Protein AF-A0A819NRQ3-F1 (afdb_monomer_lite)

Sequence (77 aa):
MIPTACLTEQEEKILQVVDLYEKAAMQAIRIGNFQQAIELLEILTNILTKMERYDRINRLVLCRILLKLFNEDSIAV

Organism: NCBI:txid392033

Secondary structure (DSSP, 8-state):
---HHHHHHHHHHHHHHHHHHHHHHHHHHHTT-HHHHHHHHHHHHHHHHHTT-HHHHHHHHHHHHHHHHHHHHHTT-

Foldseek 3Di:
DPDPVVVVVVVVVLVVVLVVLVVVLVVCVVVVVNVSNVVSLVVSLVSCVVVVVVVVNVVSVVVVVVSVVVVVVVVPD

Structure (mmCIF, N/CA/C/O backbone):
data_AF-A0A819NRQ3-F1
#
_entry.id   AF-A0A819NRQ3-F1
#
loop_
_atom_site.group_PDB
_atom_site.id
_atom_site.type_symbol
_atom_site.label_atom_id
_atom_site.label_alt_id
_atom_site.label_comp_id
_atom_site.label_asym_id
_atom_site.label_entity_id
_atom_site.label_seq_id
_atom_site.pdbx_PDB_ins_code
_atom_site.Cartn_x
_atom_site.Cartn_y
_atom_site.Cartn_z
_atom_site.occupancy
_atom_site.B_iso_or_equiv
_atom_site.auth_seq_id
_atom_site.auth_comp_id
_atom_site.auth_asym_id
_atom_site.auth_atom_id
_atom_site.pdbx_PDB_model_num
ATOM 1 N N . MET A 1 1 ? 17.138 5.980 -30.958 1.00 45.59 1 MET A N 1
ATOM 2 C CA . MET A 1 1 ? 17.119 4.760 -30.125 1.00 45.59 1 MET A CA 1
ATOM 3 C C . MET A 1 1 ? 17.469 5.175 -28.710 1.00 45.59 1 MET A C 1
ATOM 5 O O . MET A 1 1 ? 18.616 5.519 -28.468 1.00 45.59 1 MET A O 1
ATOM 9 N N . ILE A 1 2 ? 16.482 5.262 -27.817 1.00 51.59 2 ILE A N 1
ATOM 10 C CA . ILE A 1 2 ? 16.750 5.472 -26.388 1.00 51.59 2 ILE A CA 1
ATOM 11 C C . ILE A 1 2 ? 17.337 4.149 -25.876 1.00 51.59 2 ILE A C 1
ATOM 13 O O . ILE A 1 2 ? 16.748 3.104 -26.162 1.00 51.59 2 ILE A O 1
ATOM 17 N N . PRO A 1 3 ? 18.512 4.148 -25.228 1.00 53.66 3 PRO A N 1
ATOM 18 C CA . PRO A 1 3 ? 19.164 2.912 -24.827 1.00 53.66 3 PRO A CA 1
ATOM 19 C C . PRO A 1 3 ? 18.309 2.207 -23.772 1.00 53.66 3 PRO A C 1
ATOM 21 O O . PRO A 1 3 ? 17.960 2.792 -22.749 1.00 53.66 3 PRO A O 1
ATOM 24 N N . THR A 1 4 ? 17.992 0.939 -24.022 1.00 56.06 4 THR A N 1
ATOM 25 C CA . THR A 1 4 ? 17.185 0.053 -23.167 1.00 56.06 4 THR A CA 1
ATOM 26 C C . THR A 1 4 ? 17.695 -0.001 -21.720 1.00 56.06 4 THR A C 1
ATOM 28 O O . THR A 1 4 ? 16.899 -0.144 -20.802 1.00 56.06 4 THR A O 1
ATOM 31 N N . ALA A 1 5 ? 19.001 0.207 -21.513 1.00 57.75 5 ALA A N 1
ATOM 32 C CA . ALA A 1 5 ? 19.639 0.294 -20.197 1.00 57.75 5 ALA A CA 1
ATOM 33 C C . ALA A 1 5 ? 19.167 1.498 -19.352 1.00 57.75 5 ALA A C 1
ATOM 35 O O . ALA A 1 5 ? 19.088 1.414 -18.130 1.00 57.75 5 ALA A O 1
ATOM 36 N N . CYS A 1 6 ? 18.818 2.619 -19.991 1.00 59.19 6 CYS A N 1
ATOM 37 C CA . CYS A 1 6 ? 18.354 3.820 -19.293 1.00 59.19 6 CYS A CA 1
ATOM 38 C C . CYS A 1 6 ? 16.907 3.660 -18.793 1.00 59.19 6 CYS A C 1
ATOM 40 O O . CYS A 1 6 ? 16.560 4.159 -17.725 1.00 59.19 6 CYS A O 1
ATOM 42 N N . LEU A 1 7 ? 16.087 2.897 -19.528 1.00 59.50 7 LEU A N 1
ATOM 43 C CA . LEU A 1 7 ? 14.725 2.548 -19.116 1.00 59.50 7 LEU A CA 1
ATOM 44 C C . LEU A 1 7 ? 14.736 1.608 -17.902 1.00 59.50 7 LEU A C 1
ATOM 46 O O . LEU A 1 7 ? 14.007 1.849 -16.944 1.00 59.50 7 LEU A O 1
ATOM 50 N N . THR A 1 8 ? 15.622 0.607 -17.886 1.00 69.00 8 THR A N 1
ATOM 51 C CA . THR A 1 8 ? 15.734 -0.337 -16.761 1.00 69.00 8 THR A CA 1
ATOM 52 C C . THR A 1 8 ? 16.228 0.322 -15.472 1.00 69.00 8 THR A C 1
ATOM 54 O O . THR A 1 8 ? 15.675 0.058 -14.408 1.00 69.00 8 THR A O 1
ATOM 57 N N . GLU A 1 9 ? 17.199 1.239 -15.538 1.00 77.00 9 GLU A N 1
ATOM 58 C CA . GLU A 1 9 ? 17.671 1.960 -14.343 1.00 77.00 9 GLU A CA 1
ATOM 59 C C . GLU A 1 9 ? 16.604 2.896 -13.758 1.00 77.00 9 GLU A C 1
ATOM 61 O O . GLU A 1 9 ? 16.518 3.093 -12.542 1.00 77.00 9 GLU A O 1
ATOM 66 N N . GLN A 1 10 ? 15.794 3.514 -14.618 1.00 78.44 10 GLN A N 1
ATOM 67 C CA . GLN A 1 10 ? 14.736 4.412 -14.176 1.00 78.44 10 GLN A CA 1
ATOM 68 C C . GLN A 1 10 ? 13.582 3.631 -13.540 1.00 78.44 10 GLN A C 1
ATOM 70 O O . GLN A 1 10 ? 13.084 4.034 -12.489 1.00 78.44 10 GLN A O 1
ATOM 75 N N . GLU A 1 11 ? 13.209 2.488 -14.114 1.00 79.44 11 GLU A N 1
ATOM 76 C CA . GLU A 1 11 ? 12.243 1.568 -13.512 1.00 79.44 11 GLU A CA 1
ATOM 77 C C . GLU A 1 11 ? 12.722 1.027 -12.161 1.00 79.44 11 GLU A C 1
ATOM 79 O O . GLU A 1 11 ? 11.946 1.018 -11.205 1.00 79.44 11 GLU A O 1
ATOM 84 N N . GLU A 1 12 ? 13.998 0.651 -12.033 1.00 84.69 12 GLU A N 1
ATOM 85 C CA . GLU A 1 12 ? 14.576 0.212 -10.756 1.00 84.69 12 GLU A CA 1
ATOM 86 C C . GLU A 1 12 ? 14.509 1.302 -9.685 1.00 84.69 12 GLU A C 1
ATOM 88 O O . GLU A 1 12 ? 14.110 1.031 -8.551 1.00 84.69 12 GLU A O 1
ATOM 93 N N . LYS A 1 13 ? 14.835 2.552 -10.031 1.00 86.56 13 LYS A N 1
ATOM 94 C CA . LYS A 1 13 ? 14.716 3.679 -9.093 1.00 86.56 13 LYS A CA 1
ATOM 95 C C . LYS A 1 13 ? 13.272 3.906 -8.661 1.00 86.56 13 LYS A C 1
ATOM 97 O O . LYS A 1 13 ? 13.023 4.143 -7.481 1.00 86.56 13 LYS A O 1
ATOM 102 N N . ILE A 1 14 ? 12.312 3.813 -9.584 1.00 85.75 14 ILE A N 1
ATOM 103 C CA . ILE A 1 14 ? 10.893 3.955 -9.237 1.00 85.75 14 ILE A CA 1
ATOM 104 C C . ILE A 1 14 ? 10.454 2.802 -8.323 1.00 85.75 14 ILE A C 1
ATOM 106 O O . ILE A 1 14 ? 9.757 3.047 -7.341 1.00 85.75 14 ILE A O 1
ATOM 110 N N . LEU A 1 15 ? 10.907 1.570 -8.571 1.00 86.19 15 LEU A N 1
ATOM 111 C CA . LEU A 1 15 ? 10.621 0.427 -7.697 1.00 86.19 15 LEU A CA 1
ATOM 112 C C . LEU A 1 15 ? 11.218 0.599 -6.295 1.00 86.19 15 LEU A C 1
ATOM 114 O O . LEU A 1 15 ? 10.538 0.311 -5.315 1.00 86.19 15 LEU A O 1
ATOM 118 N N . GLN A 1 16 ? 12.434 1.137 -6.174 1.00 89.00 16 GLN A N 1
ATOM 119 C CA . GLN A 1 16 ? 13.024 1.459 -4.868 1.00 89.00 16 GLN A CA 1
ATOM 120 C C . GLN A 1 16 ? 12.194 2.500 -4.106 1.00 89.00 16 GLN A C 1
ATOM 122 O O . GLN A 1 16 ? 12.011 2.385 -2.893 1.00 89.00 16 GLN A O 1
ATOM 127 N N . VAL A 1 17 ? 11.665 3.505 -4.812 1.00 89.69 17 VAL A N 1
ATOM 128 C CA . VAL A 1 17 ? 10.750 4.489 -4.224 1.00 89.69 17 VAL A CA 1
ATOM 129 C C . VAL A 1 17 ? 9.463 3.802 -3.768 1.00 89.69 17 VAL A C 1
ATOM 131 O O . VAL A 1 17 ? 9.066 3.979 -2.620 1.00 89.69 17 VAL A O 1
ATOM 134 N N . VAL A 1 18 ? 8.846 2.968 -4.608 1.00 89.69 18 VAL A N 1
ATOM 135 C CA . VAL A 1 18 ? 7.656 2.177 -4.242 1.00 89.69 18 VAL A CA 1
ATOM 136 C C . VAL A 1 18 ? 7.907 1.367 -2.967 1.00 89.69 18 VAL A C 1
ATOM 138 O O . VAL A 1 18 ? 7.113 1.445 -2.035 1.00 89.69 18 VAL A O 1
ATOM 141 N N . ASP A 1 19 ? 9.031 0.661 -2.867 1.00 90.12 19 ASP A N 1
ATOM 142 C CA . ASP A 1 19 ? 9.355 -0.148 -1.687 1.00 90.12 19 ASP A CA 1
ATOM 143 C C . ASP A 1 19 ? 9.511 0.703 -0.412 1.00 90.12 19 ASP A C 1
ATOM 145 O O . ASP A 1 19 ? 9.138 0.275 0.686 1.00 90.12 19 ASP A O 1
ATOM 149 N N . LEU A 1 20 ? 10.051 1.921 -0.531 1.00 92.56 20 LEU A N 1
ATOM 150 C CA . LEU A 1 20 ? 10.164 2.858 0.589 1.00 92.56 20 LEU A CA 1
ATOM 151 C C . LEU A 1 20 ? 8.778 3.312 1.071 1.00 92.56 20 LEU A C 1
ATOM 153 O O . LEU A 1 20 ? 8.504 3.302 2.273 1.00 92.56 20 LEU A O 1
ATOM 157 N N . TYR A 1 21 ? 7.902 3.681 0.137 1.00 91.12 21 TYR A N 1
ATOM 158 C CA . TYR A 1 21 ? 6.539 4.111 0.443 1.00 91.12 21 TYR A CA 1
ATOM 159 C C . TYR A 1 21 ? 5.690 2.958 0.999 1.00 91.12 21 TYR A C 1
ATOM 161 O O . TYR A 1 21 ? 4.916 3.184 1.927 1.00 91.12 21 TYR A O 1
ATOM 169 N N . GLU A 1 22 ? 5.870 1.720 0.523 1.00 89.81 22 GLU A N 1
ATOM 170 C CA . GLU A 1 22 ? 5.220 0.531 1.097 1.00 89.81 22 GLU A CA 1
ATOM 171 C C . GLU A 1 22 ? 5.627 0.342 2.566 1.00 89.81 22 GLU A C 1
ATOM 173 O O . GLU A 1 22 ? 4.772 0.159 3.435 1.00 89.81 22 GLU A O 1
ATOM 178 N N . LYS A 1 23 ? 6.923 0.461 2.880 1.00 91.94 23 LYS A N 1
ATOM 179 C CA . LYS A 1 23 ? 7.411 0.387 4.268 1.00 91.94 23 LYS A CA 1
ATOM 180 C C . LYS A 1 23 ? 6.857 1.518 5.132 1.00 91.94 23 LYS A C 1
ATOM 182 O O . LYS A 1 23 ? 6.453 1.264 6.266 1.00 91.94 23 LYS A O 1
ATOM 187 N N . ALA A 1 24 ? 6.814 2.743 4.608 1.00 91.50 24 ALA A N 1
ATOM 188 C CA . ALA A 1 24 ? 6.257 3.891 5.317 1.00 91.50 24 ALA A CA 1
ATOM 189 C C . ALA A 1 24 ? 4.758 3.705 5.601 1.00 91.50 24 ALA A C 1
ATOM 191 O O . ALA A 1 24 ? 4.322 3.941 6.727 1.00 91.50 24 ALA A O 1
ATOM 192 N N . ALA A 1 25 ? 3.991 3.209 4.625 1.00 90.69 25 ALA A N 1
ATOM 193 C CA . ALA A 1 25 ? 2.573 2.908 4.794 1.00 90.69 25 ALA A CA 1
ATOM 194 C C . ALA A 1 25 ? 2.373 1.847 5.881 1.00 90.69 25 ALA A C 1
ATOM 196 O O . ALA A 1 25 ? 1.598 2.053 6.809 1.00 90.69 25 ALA A O 1
ATOM 197 N N . MET A 1 26 ? 3.139 0.753 5.840 1.00 88.69 26 MET A N 1
ATOM 198 C CA . MET A 1 26 ? 3.078 -0.293 6.866 1.00 88.69 26 MET A CA 1
ATOM 199 C C . MET A 1 26 ? 3.442 0.225 8.261 1.00 88.69 26 MET A C 1
ATOM 201 O O . MET A 1 26 ? 2.827 -0.183 9.247 1.00 88.69 26 MET A O 1
ATOM 205 N N . GLN A 1 27 ? 4.415 1.130 8.365 1.00 92.25 27 GLN A N 1
ATOM 206 C CA . GLN A 1 27 ? 4.771 1.742 9.641 1.00 92.25 27 GLN A CA 1
ATOM 207 C C . GLN A 1 27 ? 3.658 2.661 10.154 1.00 92.25 27 GLN A C 1
ATOM 209 O O . GLN A 1 27 ? 3.335 2.592 11.337 1.00 92.25 27 GLN A O 1
ATOM 214 N N . ALA A 1 28 ? 3.041 3.459 9.276 1.00 89.75 28 ALA A N 1
ATOM 215 C CA . ALA A 1 28 ? 1.896 4.304 9.611 1.00 89.75 28 ALA A CA 1
ATOM 216 C C . ALA A 1 28 ? 0.717 3.468 10.141 1.00 89.75 28 ALA A C 1
ATOM 218 O O . ALA A 1 28 ? 0.133 3.818 11.163 1.00 89.75 28 ALA A O 1
ATOM 219 N N . ILE A 1 29 ? 0.447 2.306 9.534 1.00 87.56 29 ILE A N 1
ATOM 220 C CA . ILE A 1 29 ? -0.547 1.340 10.032 1.00 87.56 29 ILE A CA 1
ATOM 221 C C . ILE A 1 29 ? -0.178 0.841 11.435 1.00 87.56 29 ILE A C 1
ATOM 223 O O . ILE A 1 29 ? -1.018 0.847 12.329 1.00 87.56 29 ILE A O 1
ATOM 227 N N . ARG A 1 30 ? 1.079 0.429 11.652 1.00 86.75 30 ARG A N 1
ATOM 228 C CA . ARG A 1 30 ? 1.538 -0.119 12.944 1.00 86.75 30 ARG A CA 1
ATOM 229 C C . ARG A 1 30 ? 1.413 0.866 14.102 1.00 86.75 30 ARG A C 1
ATOM 231 O O . ARG A 1 30 ? 1.172 0.434 15.223 1.00 86.75 30 ARG A O 1
ATOM 238 N N . ILE A 1 31 ? 1.597 2.158 13.844 1.00 91.38 31 ILE A N 1
ATOM 239 C CA . ILE A 1 31 ? 1.468 3.209 14.865 1.00 91.38 31 ILE A CA 1
ATOM 240 C C . ILE A 1 31 ? 0.041 3.769 14.967 1.00 91.38 31 ILE A C 1
ATOM 242 O O . ILE A 1 31 ? -0.173 4.748 15.675 1.00 91.38 31 ILE A O 1
ATOM 246 N N . GLY A 1 32 ? -0.927 3.182 14.252 1.00 85.62 32 GLY A N 1
ATOM 247 C CA . GLY A 1 32 ? -2.326 3.615 14.253 1.00 85.62 32 GLY A CA 1
ATOM 248 C C . GLY A 1 32 ? -2.594 4.909 13.478 1.00 85.62 32 GLY A C 1
ATOM 249 O O . GLY A 1 32 ? -3.691 5.456 13.554 1.00 85.62 32 GLY A O 1
ATOM 250 N N . ASN A 1 33 ? -1.624 5.414 12.708 1.00 89.12 33 ASN A N 1
ATOM 251 C CA . ASN A 1 33 ? -1.812 6.587 11.858 1.00 89.12 33 ASN A CA 1
ATOM 252 C C . ASN A 1 33 ? -2.428 6.185 10.509 1.00 89.12 33 ASN A C 1
ATOM 254 O O . ASN A 1 33 ? -1.778 6.171 9.460 1.00 89.12 33 ASN A O 1
ATOM 258 N N . PHE A 1 34 ? -3.707 5.822 10.549 1.00 85.56 34 PHE A N 1
ATOM 259 C CA . PHE A 1 34 ? -4.413 5.281 9.391 1.00 85.56 34 PHE A CA 1
ATOM 260 C C . PHE A 1 34 ? -4.641 6.304 8.279 1.00 85.56 34 PHE A C 1
ATOM 262 O O . PHE A 1 34 ? -4.615 5.933 7.109 1.00 85.56 34 PHE A O 1
ATOM 269 N N . GLN A 1 35 ? -4.805 7.584 8.619 1.00 86.81 35 GLN A N 1
ATOM 270 C CA . GLN A 1 35 ? -4.946 8.649 7.626 1.00 86.81 35 GLN A CA 1
ATOM 271 C C . GLN A 1 35 ? -3.684 8.750 6.759 1.00 86.81 35 GLN A C 1
ATOM 273 O O . GLN A 1 35 ? -3.762 8.675 5.533 1.00 86.81 35 GLN A O 1
ATOM 278 N N . GLN A 1 36 ? -2.511 8.807 7.397 1.00 88.56 36 GLN A N 1
ATOM 279 C CA . GLN A 1 36 ? -1.233 8.831 6.688 1.00 88.56 36 GLN A CA 1
ATOM 280 C C . GLN A 1 36 ? -1.001 7.541 5.890 1.00 88.56 36 GLN A C 1
ATOM 282 O O . GLN A 1 36 ? -0.494 7.586 4.770 1.00 88.56 36 GLN A O 1
ATOM 287 N N . ALA A 1 37 ? -1.394 6.382 6.428 1.00 88.75 37 ALA A N 1
ATOM 288 C CA . ALA A 1 37 ? -1.319 5.124 5.691 1.00 88.75 37 ALA A CA 1
ATOM 289 C C . ALA A 1 37 ? -2.168 5.156 4.409 1.00 88.75 37 ALA A C 1
ATOM 291 O O . ALA A 1 37 ? -1.697 4.717 3.363 1.00 88.75 37 ALA A O 1
ATOM 292 N N . ILE A 1 38 ? -3.388 5.701 4.463 1.00 87.44 38 ILE A N 1
ATOM 293 C CA . ILE A 1 38 ? -4.272 5.822 3.295 1.00 87.44 38 ILE A CA 1
ATOM 294 C C . ILE A 1 38 ? -3.651 6.732 2.230 1.00 87.44 38 ILE A C 1
ATOM 296 O O . ILE A 1 38 ? -3.618 6.346 1.063 1.00 87.44 38 ILE A O 1
ATOM 300 N N . GLU A 1 39 ? -3.109 7.887 2.618 1.00 89.81 39 GLU A N 1
ATOM 301 C CA . GLU A 1 39 ? -2.438 8.812 1.692 1.00 89.81 39 GLU A CA 1
ATOM 302 C C . GLU A 1 39 ? -1.241 8.146 0.995 1.00 89.81 39 GLU A C 1
ATOM 304 O O . GLU A 1 39 ? -1.093 8.220 -0.227 1.00 89.81 39 GLU A O 1
ATOM 309 N N . LEU A 1 40 ? -0.417 7.414 1.752 1.00 91.38 40 LEU A N 1
ATOM 310 C CA . LEU A 1 40 ? 0.725 6.681 1.201 1.00 91.38 40 LEU A CA 1
ATOM 311 C C . LEU A 1 40 ? 0.282 5.562 0.243 1.00 91.38 40 LEU A C 1
ATOM 313 O O . LEU A 1 40 ? 0.889 5.385 -0.815 1.00 91.38 40 LEU A O 1
ATOM 317 N N . LEU A 1 41 ? -0.797 4.840 0.565 1.00 89.06 41 LEU A N 1
ATOM 318 C CA . LEU A 1 41 ? -1.373 3.811 -0.310 1.00 89.06 41 LEU A CA 1
ATOM 319 C C . LEU A 1 41 ? -1.935 4.399 -1.618 1.00 89.06 41 LEU A C 1
ATOM 321 O O . LEU A 1 41 ? -1.821 3.766 -2.671 1.00 89.06 41 LEU A O 1
ATOM 325 N N . GLU A 1 42 ? -2.509 5.605 -1.594 1.00 89.25 42 GLU A N 1
ATOM 326 C CA . GLU A 1 42 ? -2.974 6.300 -2.805 1.00 89.25 42 GLU A CA 1
ATOM 327 C C . GLU A 1 42 ? -1.817 6.721 -3.713 1.00 89.25 42 GLU A C 1
ATOM 329 O O . GLU A 1 42 ? -1.867 6.489 -4.926 1.00 89.25 42 GLU A O 1
ATOM 334 N N . ILE A 1 43 ? -0.744 7.267 -3.135 1.00 90.75 43 ILE A N 1
ATOM 335 C CA . ILE A 1 43 ? 0.475 7.616 -3.879 1.00 90.75 43 ILE A CA 1
ATOM 336 C C . ILE A 1 43 ? 1.054 6.369 -4.560 1.00 90.75 43 ILE A C 1
ATOM 338 O O . ILE A 1 43 ? 1.327 6.391 -5.762 1.00 90.75 43 ILE A O 1
ATOM 342 N N . LEU A 1 44 ? 1.179 5.263 -3.821 1.00 90.94 44 LEU A N 1
ATOM 343 C CA . LEU A 1 44 ? 1.668 3.9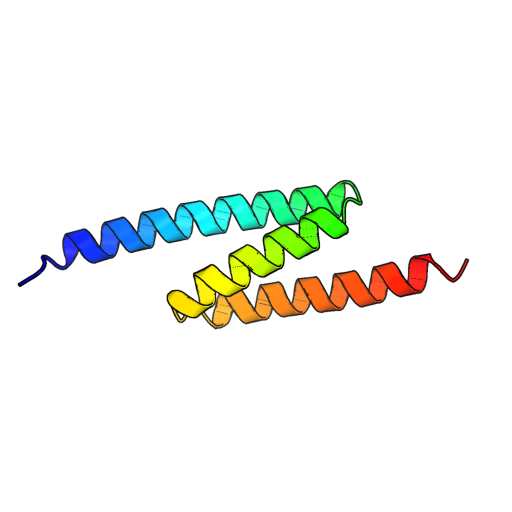89 -4.350 1.00 90.94 44 LEU A CA 1
ATOM 344 C C . LEU A 1 44 ? 0.809 3.465 -5.502 1.00 90.94 44 LEU A C 1
ATOM 346 O O . LEU A 1 44 ? 1.341 3.056 -6.533 1.00 90.94 44 LEU A O 1
ATOM 350 N N . THR A 1 45 ? -0.515 3.516 -5.352 1.00 88.75 45 THR A N 1
ATOM 351 C CA . THR A 1 45 ? -1.454 3.061 -6.386 1.00 88.75 45 THR A CA 1
ATOM 352 C C . THR A 1 45 ? -1.288 3.875 -7.670 1.00 88.75 45 THR A C 1
ATOM 354 O O . THR A 1 45 ? -1.220 3.302 -8.758 1.00 88.75 45 THR A O 1
ATOM 357 N N . ASN A 1 46 ? -1.139 5.198 -7.561 1.00 89.88 46 ASN A N 1
ATOM 358 C CA . ASN A 1 46 ? -0.920 6.075 -8.713 1.00 89.88 46 ASN A CA 1
ATOM 359 C C . ASN A 1 46 ? 0.407 5.791 -9.431 1.00 89.88 46 ASN A C 1
ATOM 361 O O . ASN A 1 46 ? 0.450 5.798 -10.663 1.00 89.88 46 ASN A O 1
ATOM 365 N N . ILE A 1 47 ? 1.486 5.535 -8.685 1.00 88.00 47 ILE A N 1
ATOM 366 C CA . ILE A 1 47 ? 2.795 5.195 -9.263 1.00 88.00 47 ILE A CA 1
ATOM 367 C C . ILE A 1 47 ? 2.721 3.839 -9.971 1.00 88.00 47 ILE A C 1
ATOM 369 O O . ILE A 1 47 ? 3.081 3.736 -11.141 1.00 88.00 47 ILE A O 1
ATOM 373 N N . LEU A 1 48 ? 2.199 2.813 -9.298 1.00 87.25 48 LEU A N 1
ATOM 374 C CA . LEU A 1 48 ? 2.126 1.457 -9.843 1.00 87.25 48 LEU A CA 1
ATOM 375 C C . LEU A 1 48 ? 1.183 1.347 -11.042 1.00 87.25 48 LEU A C 1
ATOM 377 O O . LEU A 1 48 ? 1.456 0.561 -11.945 1.00 87.25 48 LEU A O 1
ATOM 381 N N . THR A 1 49 ? 0.119 2.157 -11.088 1.00 87.56 49 THR A N 1
A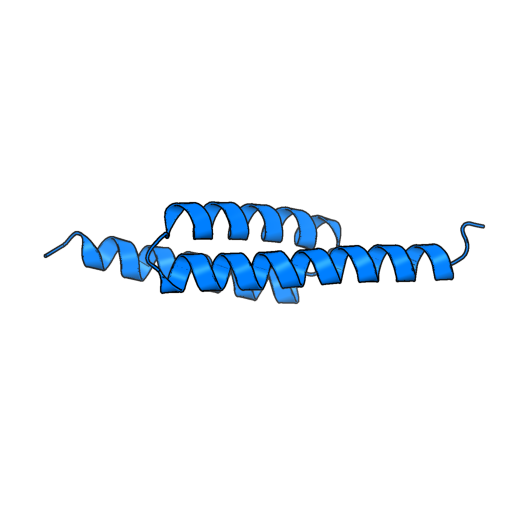TOM 382 C CA . THR A 1 49 ? -0.786 2.224 -12.249 1.00 87.56 49 THR A CA 1
ATOM 383 C C . THR A 1 49 ? -0.048 2.738 -13.481 1.00 87.56 49 THR A C 1
ATOM 385 O O . THR A 1 49 ? -0.197 2.175 -14.558 1.00 87.56 49 THR A O 1
ATOM 388 N N . LYS A 1 50 ? 0.806 3.759 -13.323 1.00 87.56 50 LYS A N 1
ATOM 389 C CA . LYS A 1 50 ? 1.641 4.286 -14.416 1.00 87.56 50 LYS A CA 1
ATOM 390 C C . LYS A 1 50 ? 2.717 3.301 -14.881 1.00 87.56 50 LYS A C 1
ATOM 392 O O . LYS A 1 50 ? 3.181 3.420 -16.005 1.00 87.56 50 LYS A O 1
ATOM 397 N N . MET A 1 51 ? 3.115 2.364 -14.020 1.00 84.62 51 MET A N 1
ATOM 398 C CA . MET A 1 51 ? 4.054 1.286 -14.348 1.00 84.62 51 MET A CA 1
ATOM 399 C C . MET A 1 51 ? 3.363 -0.002 -14.815 1.00 84.62 51 MET A C 1
ATOM 401 O O . MET A 1 51 ? 4.044 -1.003 -15.019 1.00 84.62 51 MET A O 1
ATOM 405 N N . GLU A 1 52 ? 2.027 -0.018 -14.897 1.00 85.62 52 GLU A N 1
ATOM 406 C CA . GLU A 1 52 ? 1.229 -1.203 -15.247 1.00 85.62 52 GLU A CA 1
ATOM 407 C C . GLU A 1 52 ? 1.513 -2.428 -14.342 1.00 85.62 52 GLU A C 1
ATOM 409 O O . GLU A 1 52 ? 1.347 -3.586 -14.726 1.00 85.62 52 GLU A O 1
ATOM 414 N N . ARG A 1 53 ? 1.925 -2.185 -13.088 1.00 83.00 53 ARG A N 1
ATOM 415 C CA . ARG A 1 53 ? 2.248 -3.217 -12.081 1.00 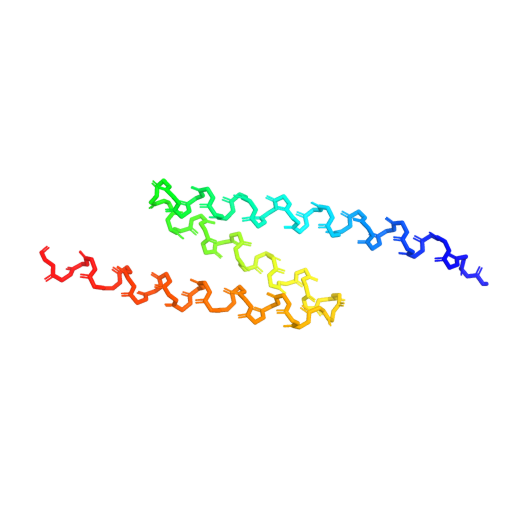83.00 53 ARG A CA 1
ATOM 416 C C . ARG A 1 53 ? 1.009 -3.632 -11.282 1.00 83.00 53 ARG A C 1
ATOM 418 O O . ARG A 1 53 ? 0.921 -3.428 -10.068 1.00 83.00 53 ARG A O 1
ATOM 425 N N . TYR A 1 54 ? 0.020 -4.187 -11.979 1.00 81.06 54 TYR A N 1
AT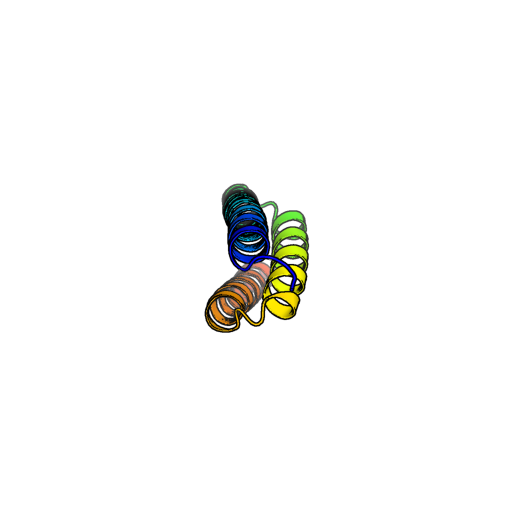OM 426 C CA . TYR A 1 54 ? -1.298 -4.506 -11.412 1.00 81.06 54 TYR A CA 1
ATOM 427 C C . TYR A 1 54 ? -1.273 -5.568 -10.301 1.00 81.06 54 TYR A C 1
ATOM 429 O O . TYR A 1 54 ? -2.113 -5.545 -9.402 1.00 81.06 54 TYR A O 1
ATOM 437 N N . ASP A 1 55 ? -0.283 -6.462 -10.304 1.00 83.12 55 ASP A N 1
ATOM 438 C CA . ASP A 1 55 ? -0.082 -7.462 -9.253 1.00 83.12 55 ASP A CA 1
ATOM 439 C C . ASP A 1 55 ? 0.170 -6.816 -7.878 1.00 83.12 55 ASP A C 1
ATOM 441 O O . ASP A 1 55 ? -0.402 -7.243 -6.870 1.00 83.12 55 ASP A O 1
ATOM 445 N N . ARG A 1 56 ? 0.964 -5.736 -7.837 1.00 81.38 56 ARG A N 1
ATOM 446 C CA . ARG A 1 56 ? 1.234 -4.978 -6.606 1.00 81.38 56 ARG A CA 1
ATOM 447 C C . ARG A 1 56 ? 0.050 -4.096 -6.216 1.00 81.38 56 ARG A C 1
ATOM 449 O O . ARG A 1 56 ? -0.266 -4.008 -5.031 1.00 81.38 56 ARG A O 1
ATOM 456 N N . ILE A 1 57 ? -0.660 -3.516 -7.189 1.00 85.50 57 ILE A N 1
ATOM 457 C CA . ILE A 1 57 ? -1.878 -2.722 -6.935 1.00 85.50 57 ILE A CA 1
ATOM 458 C C . ILE A 1 57 ? -2.924 -3.550 -6.187 1.00 85.50 57 ILE A C 1
ATOM 460 O O . ILE A 1 57 ? -3.480 -3.077 -5.197 1.00 85.50 57 ILE A O 1
ATOM 464 N N . ASN A 1 58 ? -3.146 -4.803 -6.594 1.00 84.25 58 ASN A N 1
ATOM 465 C CA . ASN A 1 58 ? -4.115 -5.683 -5.936 1.00 84.25 58 ASN A CA 1
ATOM 466 C C . ASN A 1 58 ? -3.826 -5.852 -4.436 1.00 84.25 58 ASN A C 1
ATOM 468 O O . ASN A 1 58 ? -4.749 -5.840 -3.620 1.00 84.25 58 ASN A O 1
ATOM 472 N N . ARG A 1 59 ? -2.546 -5.950 -4.053 1.00 85.50 59 ARG A N 1
ATOM 473 C CA . ARG A 1 59 ? -2.140 -6.037 -2.641 1.00 85.50 59 ARG A CA 1
ATOM 474 C C . ARG A 1 59 ? -2.441 -4.748 -1.877 1.00 85.50 59 ARG A C 1
ATOM 476 O O . ARG A 1 59 ? -2.925 -4.815 -0.751 1.00 85.50 59 ARG A O 1
ATOM 483 N N . LEU A 1 60 ? -2.208 -3.585 -2.483 1.00 84.19 60 LEU A N 1
ATOM 484 C CA . LEU A 1 60 ? -2.493 -2.290 -1.853 1.00 84.19 60 LEU A CA 1
ATOM 485 C C . LEU A 1 60 ? -3.992 -2.056 -1.668 1.00 84.19 60 LEU A C 1
ATOM 487 O O . LEU A 1 60 ? -4.416 -1.583 -0.613 1.00 84.19 60 LEU A O 1
ATOM 491 N N . VAL A 1 61 ? -4.798 -2.431 -2.663 1.00 84.31 61 VAL A N 1
ATOM 492 C CA . VAL A 1 61 ? -6.262 -2.367 -2.578 1.00 84.31 61 VAL A CA 1
ATOM 493 C C . VAL A 1 61 ? -6.767 -3.267 -1.452 1.00 84.31 61 VAL A C 1
ATOM 495 O O . VAL A 1 61 ? -7.579 -2.819 -0.644 1.00 84.31 61 VAL A O 1
ATOM 498 N N . LEU A 1 62 ? -6.238 -4.490 -1.331 1.00 85.62 62 LEU A N 1
ATOM 499 C CA . LEU A 1 62 ? -6.562 -5.386 -0.219 1.00 85.62 62 LEU A CA 1
ATOM 500 C C . LEU A 1 62 ? -6.220 -4.745 1.137 1.00 85.62 62 LEU A C 1
ATOM 502 O O . LEU A 1 62 ? -7.073 -4.709 2.021 1.00 85.62 62 LEU A O 1
ATOM 506 N N . CYS A 1 63 ? -5.015 -4.182 1.294 1.00 83.06 63 CYS A N 1
ATOM 507 C CA . CYS A 1 63 ? -4.623 -3.473 2.518 1.00 83.06 63 CYS A CA 1
ATOM 508 C C . CYS A 1 63 ? -5.575 -2.317 2.847 1.00 83.06 63 CYS A C 1
ATOM 510 O O . CYS A 1 63 ? -5.941 -2.137 4.006 1.00 83.06 63 CYS A O 1
ATOM 512 N N . ARG A 1 64 ? -6.019 -1.557 1.840 1.00 81.31 64 ARG A N 1
ATOM 513 C CA . ARG A 1 64 ? -6.965 -0.451 2.026 1.00 81.31 64 ARG A CA 1
ATOM 514 C C . ARG A 1 64 ? -8.356 -0.932 2.453 1.00 81.31 64 ARG A C 1
ATOM 516 O O . ARG A 1 64 ? -8.973 -0.290 3.299 1.00 81.31 64 ARG A O 1
ATOM 523 N N . ILE A 1 65 ? -8.843 -2.041 1.890 1.00 84.56 65 ILE A N 1
ATOM 524 C CA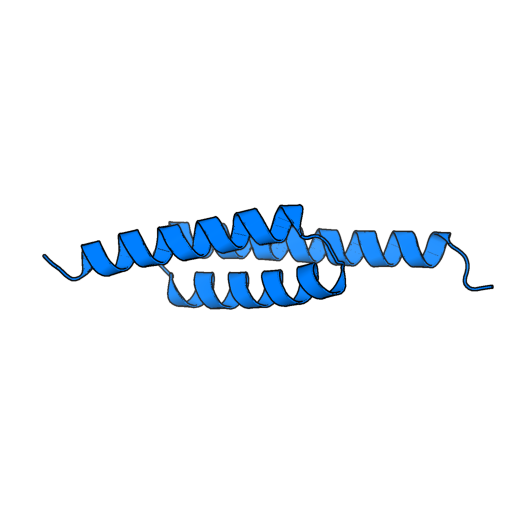 . ILE A 1 65 ? -10.120 -2.657 2.287 1.00 84.56 65 ILE A CA 1
ATOM 525 C C . ILE A 1 65 ? -10.039 -3.133 3.738 1.00 84.56 65 ILE A C 1
ATOM 527 O O . ILE A 1 65 ? -10.898 -2.777 4.539 1.00 84.56 65 ILE A O 1
ATOM 531 N N . LEU A 1 66 ? -8.985 -3.874 4.090 1.00 84.06 66 LEU A N 1
ATOM 532 C CA . LEU A 1 66 ? -8.778 -4.360 5.455 1.00 84.06 66 LEU A CA 1
ATOM 533 C C . LEU A 1 66 ? -8.692 -3.198 6.449 1.00 84.06 66 LEU A C 1
ATOM 535 O O . LEU A 1 66 ? -9.354 -3.230 7.479 1.00 84.06 66 LEU A O 1
ATOM 539 N N . LEU A 1 67 ? -7.946 -2.141 6.115 1.00 82.25 67 LEU A N 1
ATOM 540 C CA . LEU A 1 67 ? -7.861 -0.942 6.948 1.00 82.25 67 LEU A CA 1
ATOM 541 C C . LEU A 1 67 ? -9.222 -0.300 7.205 1.00 82.25 67 LEU A C 1
ATOM 543 O O . LEU A 1 67 ? -9.477 0.104 8.332 1.00 82.25 67 LEU A O 1
ATOM 547 N N . LYS A 1 68 ? -10.086 -0.199 6.189 1.00 78.44 68 LYS A N 1
ATOM 548 C CA . LYS A 1 68 ? -11.434 0.357 6.359 1.00 78.44 68 LYS A CA 1
ATOM 549 C C . LYS A 1 68 ? -12.309 -0.519 7.248 1.00 78.44 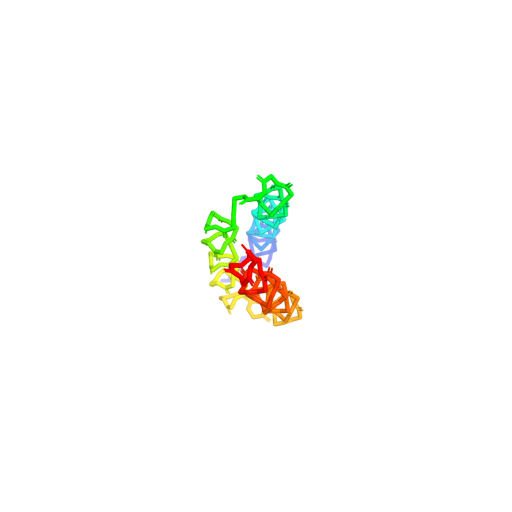68 LYS A C 1
ATOM 551 O O . LYS A 1 68 ? -12.912 0.013 8.170 1.00 78.44 68 LYS A O 1
ATOM 556 N N . LEU A 1 69 ? -12.321 -1.832 7.007 1.00 80.44 69 LEU A N 1
ATOM 557 C CA . LEU A 1 69 ? -13.102 -2.782 7.804 1.00 80.44 69 LEU A CA 1
ATOM 558 C C . LEU A 1 69 ? -12.723 -2.698 9.288 1.00 80.44 69 LEU A C 1
ATOM 560 O O . LEU A 1 69 ? -13.581 -2.485 10.135 1.00 80.44 69 LEU A O 1
ATOM 564 N N . PHE A 1 70 ? -11.426 -2.760 9.599 1.00 72.94 70 PHE A N 1
ATOM 565 C CA . PHE A 1 70 ? -10.969 -2.724 10.989 1.00 72.94 70 PHE A CA 1
ATOM 566 C C . PHE A 1 70 ? -11.057 -1.335 11.645 1.00 72.94 70 PHE A C 1
ATOM 568 O O . PHE A 1 70 ? -11.138 -1.261 12.869 1.00 72.94 70 PHE A O 1
ATOM 575 N N . ASN A 1 71 ? -11.053 -0.235 10.879 1.00 67.69 71 ASN A N 1
ATOM 576 C CA . ASN A 1 71 ? -11.282 1.100 11.447 1.00 67.69 71 ASN A CA 1
ATOM 577 C C . ASN A 1 71 ? -12.756 1.381 11.737 1.00 67.69 71 ASN A C 1
ATOM 579 O O . ASN A 1 71 ? -13.050 2.028 12.738 1.00 67.69 71 ASN A O 1
ATOM 583 N N . GLU A 1 72 ? -13.674 0.940 10.876 1.00 57.94 72 GLU A N 1
ATOM 584 C CA . GLU A 1 72 ? -15.111 1.140 11.098 1.00 57.94 72 GLU A CA 1
ATOM 585 C C . GLU A 1 72 ? -15.610 0.305 12.290 1.00 57.94 72 GLU A C 1
ATOM 587 O O . GLU A 1 72 ? -16.395 0.813 13.090 1.00 57.94 72 GLU A O 1
ATOM 592 N N . ASP A 1 73 ? -15.058 -0.895 12.506 1.00 50.50 73 ASP A N 1
ATOM 593 C CA . ASP A 1 73 ? -15.343 -1.718 13.693 1.00 50.50 73 ASP A CA 1
ATOM 594 C C . ASP A 1 73 ? -14.803 -1.110 15.008 1.00 50.50 73 ASP A C 1
ATOM 596 O O . ASP A 1 73 ? -15.324 -1.389 16.086 1.00 50.50 73 ASP A O 1
ATOM 600 N N . SER A 1 74 ? -13.783 -0.247 14.942 1.00 46.59 74 SER A N 1
ATOM 601 C CA . SER A 1 74 ? -13.158 0.390 16.116 1.00 46.59 74 SER A CA 1
ATOM 602 C C . SER A 1 74 ? -13.986 1.550 16.696 1.00 46.59 74 SER A C 1
ATOM 604 O O . SER A 1 74 ? -13.841 1.893 17.866 1.00 46.59 74 SER A O 1
ATOM 606 N N . ILE A 1 75 ? -14.872 2.162 15.901 1.00 47.81 75 ILE A N 1
ATOM 607 C CA . ILE A 1 75 ? -15.701 3.311 16.325 1.00 47.81 75 ILE A CA 1
ATOM 608 C C . ILE A 1 75 ? -17.018 2.845 16.985 1.00 47.81 75 ILE A C 1
ATOM 610 O O . ILE A 1 75 ? -17.743 3.647 17.569 1.00 47.81 75 ILE A O 1
ATOM 614 N N . ALA A 1 76 ? -17.334 1.547 16.924 1.00 41.72 76 ALA A N 1
ATOM 615 C CA . ALA A 1 76 ? -18.581 0.979 17.438 1.00 41.72 76 ALA A CA 1
ATOM 616 C C . ALA A 1 76 ? -18.544 0.545 18.923 1.00 41.72 76 ALA A C 1
ATOM 618 O O . ALA A 1 76 ? -19.485 -0.116 19.368 1.00 41.72 76 ALA A O 1
ATOM 619 N N . VAL A 1 77 ? -17.503 0.900 19.691 1.00 37.31 77 VAL A N 1
ATOM 620 C CA . VAL A 1 77 ? -17.365 0.560 21.127 1.00 37.31 77 VAL A CA 1
ATOM 621 C C . VAL A 1 77 ? -17.300 1.805 22.000 1.00 37.31 77 VAL A C 1
ATOM 623 O O . VAL A 1 77 ? -16.476 2.695 21.701 1.00 37.31 77 VAL A O 1
#

Radius of gyration: 15.29 Å; chains: 1; bounding box: 38×16×51 Å

pLDDT: mean 80.0, std 14.08, range [37.31, 92.56]

InterPro domains:
  IPR011990 Tetratricopeptide-like helical domain superfamily [G3DSA:1.25.40.10] (4-77)